Protein 1CCD (pdb70)

InterPro domains:
  IPR000329 Uteroglobin [PR00486] (2-16)
  IPR000329 Uteroglobin [PR00486] (17-32)
  IPR000329 Uteroglobin [PR00486] (32-49)
  IPR000329 Uteroglobin [PR00486] (54-63)
  IPR000329 Uteroglobin [PR00486] (63-71)
  IPR000329 Uteroglobin [PR00486] (72-89)
  IPR016126 Secretoglobin [PF01099] (1-90)
  IPR016126 Secretoglobin [PS51311] (22-91)
  IPR016126 Secretoglobin [cd00633] (24-90)
  IPR035960 Secretoglobin superfamily [SSF48201] (20-95)
  IPR043215 Secretoglobin family 1C-like [PTHR10136] (1-95)

Secondary structure (DSSP, 8-state):
-TTS-HHHHHHHHHHTTS-HHHHHHHHTTT---HHHHHHHHHHHHHHHHS-HHHHHHHHHHHHHHTTSTTTS--S--

Radius of gyration: 14.18 Å; Cα contacts (8 Å, |Δi|>4): 48; chains: 1; bounding box: 41×22×32 Å

Nearest PDB structures (foldseek):
  1ccd-assembly1_A-2  TM=1.013E+00  e=1.652E-10  Rattus rattus
  1utg-assembly1_A  TM=9.842E-01  e=2.133E-05  Oryctolagus cuniculus
  7vg7-assembly1_B  TM=9.311E-01  e=2.337E-03  Homo sapiens
  1puo-assembly2_B  TM=8.860E-01  e=3.193E-01  Felis catus
  5vyf-assembly2_C  TM=8.426E-01  e=5.548E-01  Felis catus

Struc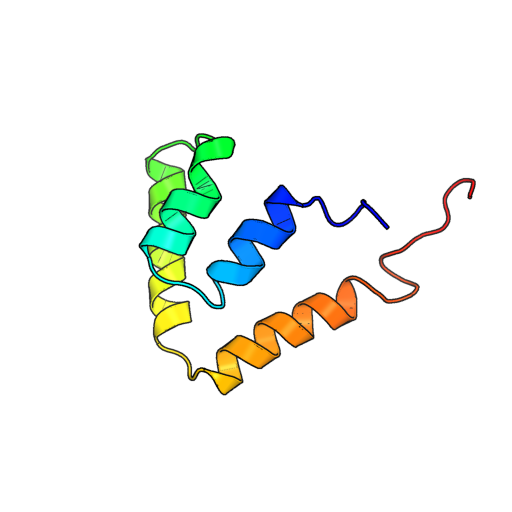ture (mmCIF, N/CA/C/O backbone):
data_1CCD
#
_entry.id   1CCD
#
_cell.length_a   52.070
_cell.length_b   52.070
_cell.length_c   109.270
_cell.angle_alpha   90.00
_cell.angle_beta   90.00
_cell.angle_gamma   120.00
#
_symmetry.space_group_name_H-M   'P 65 2 2'
#
loop_
_entity.id
_entity.type
_entity.pdbx_description
1 polymer 'CLARA CELL 17 kD PROTEIN'
2 non-polymer 'SULFATE ION'
#
loop_
_atom_site.group_PDB
_atom_site.id
_atom_site.type_symbol
_atom_site.label_atom_id
_atom_site.label_alt_id
_atom_site.label_comp_id
_atom_site.label_asym_id
_atom_site.label_entity_id
_atom_site.label_seq_id
_atom_site.pdbx_PDB_ins_code
_atom_site.Cartn_x
_atom_site.Cartn_y
_atom_site.Cartn_z
_atom_site.occupancy
_atom_site.B_iso_or_equiv
_atom_site.auth_seq_id
_atom_site.auth_comp_id
_atom_site.auth_asym_id
_atom_site.auth_atom_id
_atom_site.pdbx_PDB_model_num
ATOM 1 N N . SER A 1 1 ? 30.050 3.985 5.159 1.00 7.23 -2 SER A N 1
ATOM 2 C CA . SER A 1 1 ? 31.081 4.410 6.113 1.00 7.23 -2 SER A CA 1
ATOM 3 C C . SER A 1 1 ? 30.559 5.139 7.352 1.00 7.23 -2 SER A C 1
ATOM 4 O O . SER A 1 1 ? 29.704 6.048 7.262 1.00 7.23 -2 SER A O 1
ATOM 7 N N . SER A 1 2 ? 31.108 4.759 8.508 1.00 7.23 -1 SER A N 1
ATOM 8 C CA . SER A 1 2 ? 30.720 5.297 9.809 1.00 7.23 -1 SER A CA 1
ATOM 9 C C . SER A 1 2 ? 30.932 6.783 10.130 1.00 7.23 -1 SER A C 1
ATOM 10 O O . SER A 1 2 ? 30.930 7.359 11.265 1.00 7.23 -1 SER A O 1
ATOM 13 N N . ASP A 1 3 ? 31.061 7.536 9.052 1.00 7.23 1 ASP A N 1
ATOM 14 C CA . ASP A 1 3 ? 31.229 9.008 9.011 1.00 7.23 1 ASP A CA 1
ATOM 15 C C . ASP A 1 3 ? 29.804 9.471 9.362 1.00 7.23 1 ASP A C 1
ATOM 16 O O . ASP A 1 3 ? 29.730 10.589 9.874 1.00 7.23 1 ASP A O 1
ATOM 21 N N . ILE A 1 4 ? 28.836 8.622 9.041 1.00 7.23 2 ILE A N 1
ATOM 22 C CA . ILE A 1 4 ? 27.437 8.972 9.339 1.00 7.23 2 ILE A CA 1
ATOM 23 C C . ILE A 1 4 ? 27.249 8.529 10.797 1.00 7.23 2 ILE A C 1
ATOM 24 O O . ILE A 1 4 ? 26.646 7.486 11.111 1.00 7.23 2 ILE A O 1
ATOM 29 N N . CYS A 1 5 ? 27.799 9.386 11.672 1.00 7.23 3 CYS A N 1
ATOM 30 C CA . CYS A 1 5 ? 27.715 9.127 13.121 1.00 7.23 3 CYS A CA 1
ATOM 31 C C . CYS A 1 5 ? 26.247 8.811 13.445 1.00 7.23 3 CYS A C 1
ATOM 32 O O . CYS A 1 5 ? 25.311 9.616 13.321 1.00 7.23 3 CYS A O 1
ATOM 35 N N . PRO A 1 6 ? 26.119 7.547 13.830 1.00 7.23 4 PRO A N 1
ATOM 36 C CA . PRO A 1 6 ? 24.838 6.901 14.171 1.00 7.23 4 PRO A CA 1
ATOM 37 C C . PRO A 1 6 ? 23.792 7.698 14.968 1.00 7.23 4 PRO A C 1
ATOM 38 O O . PRO A 1 6 ? 22.545 7.637 14.836 1.00 7.23 4 PRO A O 1
ATOM 42 N N . GLY A 1 7 ? 24.356 8.485 15.871 1.00 7.23 5 GLY A N 1
ATOM 43 C CA . GLY A 1 7 ? 23.692 9.410 16.783 1.00 7.23 5 GLY A CA 1
ATOM 44 C C . GLY A 1 7 ? 23.131 10.552 15.936 1.00 7.23 5 GLY A C 1
ATOM 45 O O . GLY A 1 7 ? 21.965 10.917 16.193 1.00 7.23 5 GLY A O 1
ATOM 46 N N . PHE A 1 8 ? 23.937 11.022 14.971 1.00 7.23 6 PHE A N 1
ATOM 47 C CA . PHE A 1 8 ? 23.525 12.099 14.078 1.00 7.23 6 PHE A CA 1
ATOM 48 C C . PHE A 1 8 ? 22.439 11.682 13.082 1.00 7.23 6 PHE A C 1
ATOM 49 O O . PHE A 1 8 ? 21.505 12.470 12.869 1.00 7.23 6 PHE A O 1
ATOM 57 N N . LEU A 1 9 ? 22.647 10.503 12.518 1.00 7.23 7 LEU A N 1
ATOM 58 C CA . LEU A 1 9 ? 21.598 10.011 11.592 1.00 7.23 7 LEU A CA 1
ATOM 59 C C . LEU A 1 9 ? 20.339 9.705 12.392 1.00 7.23 7 LEU A C 1
ATOM 60 O O . LEU A 1 9 ? 19.273 9.849 11.798 1.00 7.23 7 LEU A O 1
ATOM 65 N N . GLN A 1 10 ? 20.503 9.306 13.651 1.00 7.23 8 GLN A N 1
ATOM 66 C CA . GLN A 1 10 ? 19.369 8.981 14.525 1.00 7.23 8 GLN A CA 1
ATOM 67 C C . GLN A 1 10 ? 18.278 10.049 14.612 1.00 7.23 8 GLN A C 1
ATOM 68 O O . GLN A 1 10 ? 17.147 9.737 14.164 1.00 7.23 8 GLN A O 1
ATOM 74 N N . VAL A 1 11 ? 18.635 11.217 15.156 1.00 7.23 9 VAL A N 1
ATOM 75 C CA . VAL A 1 11 ? 17.697 12.359 15.270 1.00 7.23 9 VAL A CA 1
ATOM 76 C C . VAL A 1 11 ? 17.121 12.778 13.913 1.00 7.23 9 VAL A C 1
ATOM 77 O O . VAL A 1 11 ? 15.880 12.899 13.823 1.00 7.23 9 VAL A O 1
ATOM 81 N N . LEU A 1 12 ? 17.952 12.968 12.898 1.00 7.23 10 LEU A N 1
ATOM 82 C CA . LEU A 1 12 ? 17.489 13.358 11.573 1.00 7.23 10 LEU A CA 1
ATOM 83 C C . LEU A 1 12 ? 16.420 12.384 11.072 1.00 7.23 10 LEU A C 1
ATOM 84 O O . LEU A 1 12 ? 15.336 12.761 10.574 1.00 7.23 10 LEU A O 1
ATOM 89 N N . GLU A 1 13 ? 16.730 11.107 11.233 1.00 7.23 11 GLU A N 1
ATOM 90 C CA . GLU A 1 13 ? 15.824 10.027 10.816 1.00 7.23 11 GLU A CA 1
ATOM 91 C C . GLU A 1 13 ? 14.497 10.240 11.540 1.00 7.23 11 GLU A C 1
ATOM 92 O O . GLU A 1 13 ? 13.540 9.512 11.195 1.00 7.23 11 GLU A O 1
ATOM 98 N N . ALA A 1 14 ? 14.451 11.123 12.515 1.00 7.23 12 ALA A N 1
ATOM 99 C CA . ALA A 1 14 ? 13.226 11.342 13.269 1.00 7.23 12 ALA A CA 1
ATOM 100 C C . ALA A 1 14 ? 12.749 12.749 13.485 1.00 7.23 12 ALA A C 1
ATOM 101 O O . ALA A 1 14 ? 11.687 12.886 14.137 1.00 7.23 12 ALA A O 1
ATOM 103 N N . LEU A 1 15 ? 13.522 13.730 13.057 1.00 7.23 13 LEU A N 1
ATOM 104 C CA . LEU A 1 15 ? 13.088 15.150 13.156 1.00 7.23 13 LEU A CA 1
ATOM 105 C C . LEU A 1 15 ? 11.992 15.133 12.032 1.00 7.23 13 LEU A C 1
ATOM 106 O O . LEU A 1 15 ? 10.782 15.331 11.963 1.00 7.23 13 LEU A O 1
ATOM 111 N N . LEU A 1 16 ? 12.630 14.734 10.944 1.00 7.23 14 LEU A N 1
ATOM 112 C CA . LEU A 1 16 ? 12.042 14.543 9.622 1.00 7.23 14 LEU A CA 1
ATOM 113 C C . LEU A 1 16 ? 10.924 13.525 9.744 1.00 7.23 14 LEU A C 1
ATOM 114 O O . LEU A 1 16 ? 9.864 13.882 9.186 1.00 7.23 14 LEU A O 1
ATOM 119 N N . LEU A 1 17 ? 11.101 12.403 10.415 1.00 7.23 15 LEU A N 1
ATOM 120 C CA . LEU A 1 17 ? 10.000 11.430 10.474 1.00 7.23 15 LEU A CA 1
ATOM 121 C C . LEU A 1 17 ? 9.285 10.952 11.708 1.00 7.23 15 LEU A C 1
ATOM 122 O O . LEU A 1 17 ? 8.176 10.429 11.486 1.00 7.23 15 LEU A O 1
ATOM 127 N N . GLY A 1 18 ? 9.822 11.000 12.904 1.00 7.23 16 GLY A N 1
ATOM 128 C CA . GLY A 1 18 ? 9.155 10.430 14.091 1.00 7.23 16 GLY A CA 1
ATOM 129 C C . GLY A 1 18 ? 8.683 11.355 15.194 1.00 7.23 16 GLY A C 1
ATOM 130 O O . GLY A 1 18 ? 9.303 12.413 15.425 1.00 7.23 16 GLY A O 1
ATOM 131 N N . SER A 1 19 ? 7.624 10.959 15.854 1.00 7.23 17 SER A N 1
ATOM 132 C CA . SER A 1 19 ? 7.005 11.732 16.931 1.00 7.23 17 SER A CA 1
ATOM 133 C C . SER A 1 19 ? 7.917 12.577 17.814 1.00 7.23 17 SER A C 1
ATOM 134 O O . SER A 1 19 ? 9.138 12.431 17.993 1.00 7.23 17 SER A O 1
ATOM 137 N N . GLU A 1 20 ? 7.209 13.552 18.403 1.00 7.23 18 GLU A N 1
ATOM 138 C CA . GLU A 1 20 ? 7.878 14.511 19.311 1.00 7.23 18 GLU A CA 1
ATOM 139 C C . GLU A 1 20 ? 8.732 13.706 20.301 1.00 7.23 18 GLU A C 1
ATOM 140 O O . GLU A 1 20 ? 9.834 14.156 20.640 1.00 7.23 18 GLU A O 1
ATOM 146 N N . SER A 1 21 ? 8.214 12.579 20.765 1.00 7.23 19 SER A N 1
ATOM 147 C CA . SER A 1 21 ? 8.953 11.742 21.731 1.00 7.23 19 SER A CA 1
ATOM 148 C C . SER A 1 21 ? 10.214 11.341 20.983 1.00 7.23 19 SER A C 1
ATOM 149 O O . SER A 1 21 ? 11.342 11.622 21.404 1.00 7.23 19 SER A O 1
ATOM 152 N N . ASN A 1 22 ? 9.978 10.743 19.827 1.00 7.23 20 ASN A N 1
ATOM 153 C CA 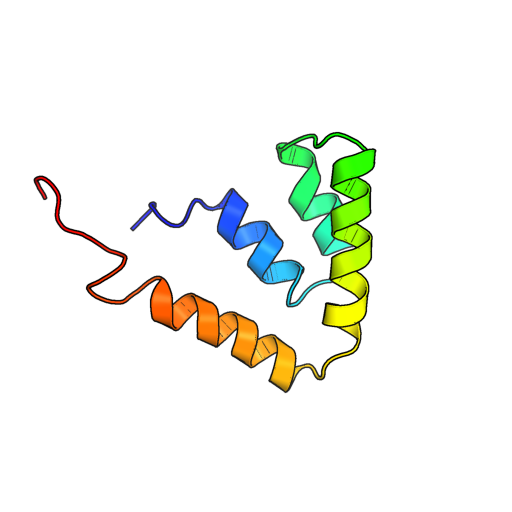. ASN A 1 22 ? 11.071 10.309 18.936 1.00 7.23 20 ASN A CA 1
ATOM 154 C C . ASN A 1 22 ? 12.143 11.394 18.910 1.00 7.23 20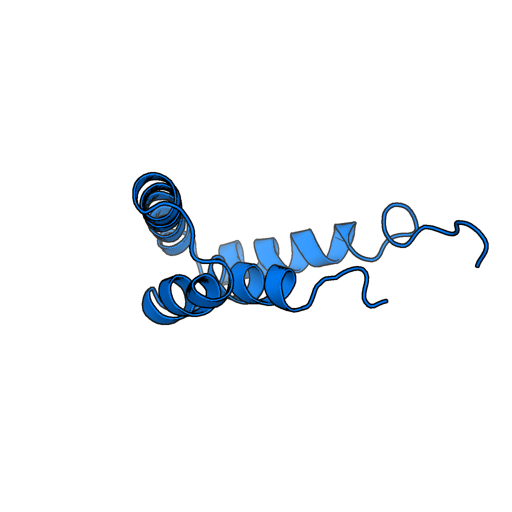 ASN A C 1
ATOM 155 O O . ASN A 1 22 ? 13.279 10.913 18.928 1.00 7.23 20 ASN A O 1
ATOM 160 N N . TYR A 1 23 ? 11.817 12.658 18.851 1.00 7.23 21 TYR A N 1
ATOM 161 C CA . TYR A 1 23 ? 12.898 13.677 18.830 1.00 7.23 21 TYR A CA 1
ATOM 162 C C . TYR A 1 23 ? 13.546 13.848 20.191 1.00 7.23 21 TYR A C 1
ATOM 163 O O . TYR A 1 23 ? 14.710 13.511 20.380 1.00 7.23 21 TYR A O 1
ATOM 172 N N . GLU A 1 24 ? 12.753 14.339 21.107 1.00 7.23 22 GLU A N 1
ATOM 173 C CA . GLU A 1 24 ? 13.170 14.602 22.502 1.00 7.23 22 GLU A CA 1
ATOM 174 C C . GLU A 1 24 ? 14.057 13.409 22.848 1.00 7.23 22 GLU A C 1
ATOM 175 O O . GLU A 1 24 ? 15.254 13.627 23.117 1.00 7.23 22 GLU A O 1
ATOM 181 N N . ALA A 1 25 ? 13.582 12.195 22.737 1.00 7.23 23 ALA A N 1
ATOM 182 C CA . ALA A 1 25 ? 14.363 10.997 23.020 1.00 7.23 23 ALA A CA 1
ATOM 183 C C . ALA A 1 25 ? 15.638 10.932 22.186 1.00 7.23 23 ALA A C 1
ATOM 184 O O . ALA A 1 25 ? 16.703 10.767 22.783 1.00 7.23 23 ALA A O 1
ATOM 186 N N . ALA A 1 26 ? 15.519 11.057 20.891 1.00 7.23 24 ALA A N 1
ATOM 187 C CA . ALA A 1 26 ? 16.675 10.988 19.991 1.00 7.23 24 ALA A CA 1
ATO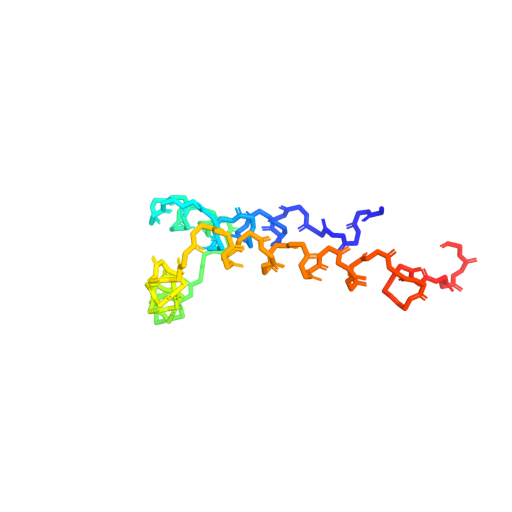M 188 C C . ALA A 1 26 ? 17.840 11.834 20.524 1.00 7.23 24 ALA A C 1
ATOM 189 O O . ALA A 1 26 ? 19.053 11.527 20.395 1.00 7.23 24 ALA A O 1
ATOM 191 N N . LEU A 1 27 ? 17.424 12.918 21.133 1.00 7.23 25 LEU A N 1
ATOM 192 C CA . LEU A 1 27 ? 18.286 13.901 21.749 1.00 7.23 25 LEU A CA 1
ATOM 193 C C . LEU A 1 27 ? 18.932 13.661 23.095 1.00 7.23 25 LEU A C 1
ATOM 194 O O . LEU A 1 27 ? 20.091 14.148 23.193 1.00 7.23 25 LEU A O 1
ATOM 199 N N . LYS A 1 28 ? 18.367 13.021 24.098 1.00 7.23 26 LYS A N 1
ATOM 200 C CA . LYS A 1 28 ? 19.002 12.838 25.399 1.00 7.23 26 LYS A CA 1
ATOM 201 C C . LYS A 1 28 ? 20.468 12.477 25.477 1.00 7.23 26 LYS A C 1
ATOM 202 O O . LYS A 1 28 ? 21.155 13.102 26.331 1.00 7.23 26 LYS A O 1
ATOM 208 N N . PRO A 1 29 ? 20.971 11.581 24.662 1.00 7.23 27 PRO A N 1
ATOM 209 C CA . PRO A 1 29 ? 22.386 11.204 24.652 1.00 7.23 27 PRO A CA 1
ATOM 210 C C . PRO A 1 29 ? 23.380 12.330 24.424 1.00 7.23 27 PRO A C 1
ATOM 211 O O . PRO A 1 29 ? 24.617 12.150 24.546 1.00 7.23 27 PRO A O 1
ATOM 215 N N . PHE A 1 30 ? 22.880 13.517 24.114 1.00 7.23 28 PHE A N 1
ATOM 216 C CA . PHE A 1 30 ? 23.749 14.688 23.883 1.00 7.23 28 PHE A CA 1
ATOM 217 C C . PHE A 1 30 ? 23.798 15.616 25.076 1.00 7.23 28 PHE A C 1
ATOM 218 O O . PHE A 1 30 ? 24.880 16.123 25.401 1.00 7.23 28 PHE A O 1
ATOM 226 N N . ASN A 1 31 ? 22.665 15.796 25.698 1.00 7.23 29 ASN A N 1
ATOM 227 C CA . ASN A 1 31 ? 22.302 16.612 26.859 1.00 7.23 29 ASN A CA 1
ATOM 228 C C . ASN A 1 31 ? 22.413 18.116 26.591 1.00 7.23 29 ASN A C 1
ATOM 229 O O . ASN A 1 31 ? 23.084 18.829 27.368 1.00 7.23 29 ASN A O 1
ATOM 234 N N . PRO A 1 32 ? 21.768 18.593 25.534 1.00 7.23 30 PRO A N 1
ATOM 235 C CA . PRO A 1 32 ? 21.803 20.005 25.142 1.00 7.23 30 PRO A CA 1
ATOM 236 C C . PRO A 1 32 ? 21.289 20.996 26.190 1.00 7.23 30 PRO A C 1
ATOM 237 O O . PRO A 1 32 ? 20.491 20.606 27.075 1.00 7.23 30 PRO A O 1
ATOM 241 N N . ALA A 1 33 ? 21.760 22.235 26.057 1.00 7.23 31 ALA A N 1
ATOM 242 C CA . ALA A 1 33 ? 21.295 23.265 27.001 1.00 7.23 31 ALA A CA 1
ATOM 243 C C . ALA A 1 33 ? 19.799 23.352 26.663 1.00 7.23 31 ALA A C 1
ATOM 244 O O . ALA A 1 33 ? 19.460 23.324 25.477 1.00 7.23 31 ALA A O 1
ATOM 246 N N . SER A 1 34 ? 18.983 23.462 27.667 1.00 7.23 32 SER A N 1
ATOM 247 C CA . SER A 1 34 ? 17.535 23.590 27.566 1.00 7.23 32 SER A CA 1
ATOM 248 C C . SER A 1 34 ? 17.186 24.629 26.496 1.00 7.23 32 SER A C 1
ATOM 249 O O . SER A 1 34 ? 16.387 24.311 25.602 1.00 7.23 32 SER A O 1
ATOM 252 N N . ASP A 1 35 ? 17.777 25.791 26.605 1.00 7.23 33 ASP A N 1
ATOM 253 C CA . ASP A 1 35 ? 17.547 26.848 25.606 1.00 7.23 33 ASP A CA 1
ATOM 254 C C . ASP A 1 35 ? 17.696 26.195 24.228 1.00 7.23 33 ASP A C 1
ATOM 255 O O . ASP A 1 35 ? 16.786 26.263 23.398 1.00 7.23 33 ASP A O 1
ATOM 260 N N . LEU A 1 36 ? 18.793 25.535 23.954 1.00 7.23 34 LEU A N 1
ATOM 261 C CA . LEU A 1 36 ? 19.132 24.850 22.724 1.00 7.23 34 LEU A CA 1
ATOM 262 C C . LEU A 1 36 ? 18.100 23.764 22.416 1.00 7.23 34 LEU A C 1
ATOM 263 O O . LEU A 1 36 ? 17.573 23.644 21.310 1.00 7.23 34 LEU A O 1
ATOM 268 N N . GLN A 1 37 ? 17.858 22.976 23.435 1.00 7.23 35 GLN A N 1
ATOM 269 C CA . GLN A 1 37 ? 16.913 21.843 23.338 1.0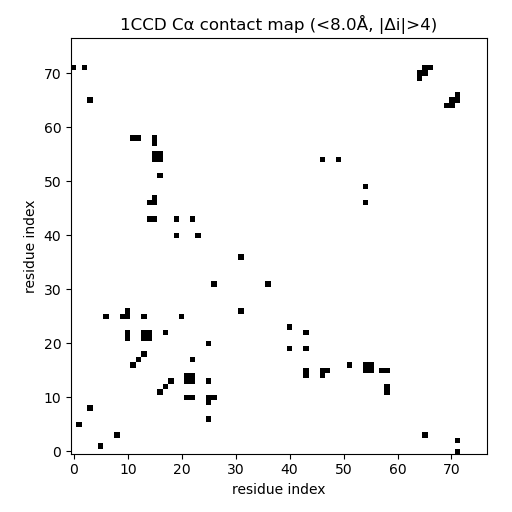0 7.23 35 GLN A CA 1
ATOM 270 C C . GLN A 1 37 ? 15.641 22.357 22.692 1.00 7.23 35 GLN A C 1
ATOM 271 O O . GLN A 1 37 ? 15.104 21.854 21.716 1.00 7.23 35 GLN A O 1
ATOM 277 N N . ASN A 1 38 ? 15.182 23.429 23.264 1.00 7.23 36 ASN A N 1
ATOM 278 C CA . ASN A 1 38 ? 13.991 24.218 22.971 1.00 7.23 36 ASN A CA 1
ATOM 279 C C . ASN A 1 38 ? 13.900 24.764 21.552 1.00 7.23 36 ASN A C 1
ATOM 280 O O . ASN A 1 38 ? 12.804 24.874 20.975 1.00 7.23 36 ASN A O 1
ATOM 285 N N . ALA A 1 39 ? 15.083 25.106 21.076 1.00 7.23 37 ALA A N 1
ATOM 286 C CA . ALA A 1 39 ? 15.201 25.635 19.711 1.00 7.23 37 ALA A CA 1
ATOM 287 C C . ALA A 1 39 ? 14.794 24.484 18.793 1.00 7.23 37 ALA A C 1
ATOM 288 O O . ALA A 1 39 ? 14.116 24.596 17.764 1.00 7.23 37 ALA A O 1
ATOM 290 N N . GLY A 1 40 ? 15.259 23.326 19.206 1.00 7.23 38 GLY A N 1
ATOM 291 C CA . GLY A 1 40 ? 15.065 22.054 18.504 1.00 7.23 38 GLY A CA 1
ATOM 292 C C . GLY A 1 40 ? 13.592 21.723 18.308 1.00 7.23 38 GLY A C 1
ATOM 293 O O . GLY A 1 40 ? 13.178 21.322 17.207 1.00 7.23 38 GLY A O 1
ATOM 294 N N . THR A 1 41 ? 12.859 21.908 19.377 1.00 7.23 39 THR A N 1
ATOM 295 C CA . THR A 1 41 ? 11.421 21.613 19.383 1.00 7.23 39 THR A CA 1
ATOM 296 C C . THR A 1 41 ? 10.740 22.565 18.412 1.00 7.23 39 THR A C 1
ATOM 297 O O . THR A 1 41 ? 9.837 22.114 17.669 1.00 7.23 39 THR A O 1
ATOM 301 N N . GLN A 1 42 ? 11.206 23.816 18.507 1.00 7.23 40 GLN A N 1
ATOM 302 C CA . GLN A 1 42 ? 10.590 24.854 17.629 1.00 7.23 40 GLN A CA 1
ATOM 303 C C . GLN A 1 42 ? 10.672 24.334 16.185 1.00 7.23 40 GLN A C 1
ATOM 304 O O . GLN A 1 42 ? 9.643 24.467 15.505 1.00 7.23 40 GLN A O 1
ATOM 310 N N . LEU A 1 43 ? 11.805 23.751 15.839 1.00 7.23 41 LEU A N 1
ATOM 311 C CA . LEU A 1 43 ? 12.016 23.187 14.529 1.00 7.23 41 LEU A CA 1
ATOM 312 C C . LEU A 1 43 ? 11.131 22.016 14.091 1.00 7.23 41 LEU A C 1
ATOM 313 O O . LEU A 1 43 ? 10.655 21.936 12.971 1.00 7.23 41 LEU A O 1
ATOM 318 N N . LYS A 1 44 ? 11.049 21.079 14.994 1.00 7.23 42 LYS A N 1
ATOM 319 C CA . LYS A 1 44 ? 10.305 19.820 14.876 1.00 7.23 42 LYS A CA 1
ATOM 320 C C . LYS A 1 44 ? 8.846 20.002 14.479 1.00 7.23 42 LYS A C 1
ATOM 321 O O . LYS A 1 44 ? 8.230 19.091 13.895 1.00 7.23 42 LYS A O 1
ATOM 327 N N . ARG A 1 45 ? 8.291 21.162 14.836 1.00 7.23 43 ARG A N 1
ATOM 328 C CA . ARG A 1 45 ? 6.895 21.517 14.532 1.00 7.23 43 ARG A CA 1
ATOM 329 C C . ARG A 1 45 ? 6.652 21.826 13.057 1.00 7.23 43 ARG A C 1
ATOM 330 O O . ARG A 1 45 ? 5.844 21.108 12.460 1.00 7.23 43 ARG A O 1
ATOM 338 N N . LEU A 1 46 ? 7.317 22.795 12.486 1.00 7.23 44 LEU A N 1
ATOM 339 C CA . LEU A 1 46 ? 7.181 23.158 11.085 1.00 7.23 44 LEU A CA 1
ATOM 340 C C . LEU A 1 46 ? 7.447 21.942 10.224 1.00 7.23 44 LEU A C 1
ATOM 341 O O . LEU A 1 46 ? 6.766 21.752 9.233 1.00 7.23 44 LEU A O 1
ATOM 346 N N . VAL A 1 47 ? 8.420 21.172 10.622 1.00 7.23 45 VAL A N 1
ATOM 347 C CA . VAL A 1 47 ? 8.807 19.919 9.930 1.00 7.23 45 VAL A CA 1
ATOM 348 C C . VAL A 1 47 ? 7.555 19.046 9.962 1.00 7.23 45 VAL A C 1
ATOM 349 O O . VAL A 1 47 ? 7.227 18.483 8.922 1.00 7.23 45 VAL A O 1
ATOM 353 N N . ASP A 1 48 ? 6.890 18.986 11.108 1.00 7.23 46 ASP A N 1
ATOM 354 C CA . ASP A 1 48 ? 5.660 18.220 11.278 1.00 7.23 46 ASP A CA 1
ATOM 355 C C . ASP A 1 48 ? 4.515 18.723 10.422 1.00 7.23 46 ASP A C 1
ATOM 356 O O . ASP A 1 48 ? 3.582 17.944 10.254 1.00 7.23 46 ASP A O 1
ATOM 361 N N . THR A 1 49 ? 4.544 19.949 9.959 1.00 7.23 47 THR A N 1
ATOM 362 C CA . THR A 1 49 ? 3.489 20.556 9.150 1.00 7.23 47 THR A CA 1
ATOM 363 C C . THR A 1 49 ? 3.526 20.168 7.678 1.00 7.23 47 THR A C 1
ATOM 364 O O . THR A 1 49 ? 2.487 20.323 7.010 1.00 7.23 47 THR A O 1
ATOM 368 N N . LEU A 1 50 ? 4.626 19.697 7.154 1.00 7.23 48 LEU A N 1
ATOM 369 C CA . LEU A 1 50 ? 4.852 19.294 5.775 1.00 7.23 48 LEU A CA 1
ATOM 370 C C . LEU A 1 50 ? 4.362 17.873 5.568 1.00 7.23 48 LEU A C 1
ATOM 371 O O . LEU A 1 50 ? 4.469 17.148 6.562 1.00 7.23 48 LEU A O 1
ATOM 376 N N . PRO A 1 51 ? 3.925 17.517 4.381 1.00 7.23 49 PRO A N 1
ATOM 377 C CA . PRO A 1 51 ? 3.431 16.174 4.107 1.00 7.23 49 PRO A CA 1
ATOM 378 C C . PRO A 1 51 ? 4.391 15.025 4.295 1.00 7.23 49 PRO A C 1
ATOM 379 O O . PRO A 1 51 ? 5.580 15.281 4.095 1.00 7.23 49 PRO A O 1
ATOM 383 N N . GLN A 1 52 ? 3.921 13.824 4.599 1.00 7.23 50 GLN A N 1
ATOM 384 C CA . GLN A 1 52 ? 4.793 12.640 4.758 1.00 7.23 50 GLN A CA 1
ATOM 385 C C . GLN A 1 52 ? 5.776 12.556 3.571 1.00 7.23 50 GLN A C 1
ATOM 386 O O . GLN A 1 52 ? 6.990 12.350 3.809 1.00 7.23 50 GLN A O 1
ATOM 392 N N . GLU A 1 53 ? 5.249 12.713 2.365 1.00 7.23 51 GLU A N 1
ATOM 393 C CA . GLU A 1 53 ? 6.081 12.651 1.172 1.00 7.23 51 GLU A CA 1
ATOM 394 C C . GLU A 1 53 ? 7.049 13.841 1.093 1.00 7.23 51 GLU A C 1
ATOM 395 O O . GLU A 1 53 ? 8.196 13.587 0.597 1.00 7.23 51 GLU A O 1
ATOM 401 N N . THR A 1 54 ? 6.629 15.025 1.518 1.00 7.23 52 THR A N 1
ATOM 402 C CA . THR A 1 54 ? 7.589 16.144 1.447 1.00 7.23 52 THR A CA 1
ATOM 403 C C . THR A 1 54 ? 8.736 15.694 2.394 1.00 7.23 52 THR A C 1
ATOM 404 O O . THR A 1 54 ? 9.890 15.552 1.938 1.00 7.23 52 THR A O 1
ATOM 408 N N . ARG A 1 55 ? 8.370 15.462 3.642 1.00 7.23 53 ARG A N 1
ATOM 409 C CA . ARG A 1 55 ? 9.335 15.095 4.664 1.00 7.23 53 ARG A CA 1
ATOM 410 C C . ARG A 1 55 ? 10.171 13.896 4.267 1.00 7.23 53 ARG A C 1
ATOM 411 O O . ARG A 1 55 ? 11.320 13.944 4.713 1.00 7.23 53 ARG A O 1
ATOM 419 N N . ILE A 1 56 ? 9.603 12.937 3.578 1.00 7.23 54 ILE A N 1
ATOM 420 C CA . ILE A 1 56 ? 10.362 11.753 3.186 1.00 7.23 54 ILE A CA 1
ATOM 421 C C . ILE A 1 56 ? 11.519 12.139 2.259 1.00 7.23 54 ILE A C 1
ATOM 422 O O . ILE A 1 56 ? 12.645 11.646 2.380 1.00 7.23 54 ILE A O 1
ATOM 427 N N . ASN A 1 57 ? 11.188 12.998 1.318 1.00 7.23 55 ASN A N 1
ATOM 428 C CA . ASN A 1 57 ? 12.171 13.490 0.331 1.00 7.23 55 ASN A CA 1
ATOM 429 C C . ASN A 1 57 ? 13.331 14.206 1.045 1.00 7.23 55 ASN A C 1
ATOM 430 O O . ASN A 1 57 ? 14.476 14.208 0.552 1.00 7.23 55 ASN A O 1
ATOM 435 N N . ILE A 1 58 ? 12.999 14.840 2.171 1.00 7.23 56 ILE A N 1
ATOM 436 C CA . ILE A 1 58 ? 14.029 15.587 2.920 1.00 7.23 56 ILE A CA 1
ATOM 437 C C . ILE A 1 58 ? 14.990 14.544 3.453 1.00 7.23 56 ILE A C 1
ATOM 438 O O . ILE A 1 58 ? 16.170 14.900 3.570 1.00 7.23 56 ILE A O 1
ATOM 443 N N . VAL A 1 59 ? 14.490 13.364 3.718 1.00 7.23 57 VAL A N 1
ATOM 444 C CA . VAL A 1 59 ? 15.320 12.238 4.181 1.00 7.23 57 VAL A CA 1
ATOM 445 C C . VAL A 1 59 ? 16.151 11.803 2.954 1.00 7.23 57 VAL A C 1
ATOM 446 O O . VAL A 1 59 ? 17.400 11.727 2.974 1.00 7.23 57 VAL A O 1
ATOM 450 N N . LYS A 1 60 ? 15.480 11.563 1.827 1.00 7.23 58 LYS A N 1
ATOM 451 C CA . LYS A 1 60 ? 16.207 11.122 0.613 1.00 7.23 58 LYS A CA 1
ATOM 452 C C . LYS A 1 60 ? 17.192 12.232 0.295 1.00 7.23 58 LYS A C 1
ATOM 453 O O . LYS A 1 60 ? 18.336 11.861 0.020 1.00 7.23 58 LYS A O 1
ATOM 459 N N . LEU A 1 61 ? 16.777 13.471 0.398 1.00 7.23 59 LEU A N 1
ATOM 460 C CA . LEU A 1 61 ? 17.705 14.563 0.074 1.00 7.23 59 LEU A CA 1
ATOM 461 C C . LEU A 1 61 ? 19.018 14.386 0.818 1.00 7.23 59 LEU A C 1
ATOM 462 O O . LEU A 1 61 ? 20.030 14.381 0.081 1.00 7.23 59 LEU A O 1
ATOM 467 N N . THR A 1 62 ? 18.962 14.242 2.129 1.00 7.23 60 THR A N 1
ATOM 468 C CA . THR A 1 62 ? 20.214 14.057 2.876 1.00 7.23 60 THR A CA 1
ATOM 469 C C . THR A 1 62 ? 21.082 12.881 2.421 1.00 7.23 60 THR A C 1
ATOM 470 O O . THR A 1 62 ? 22.317 12.962 2.417 1.00 7.23 60 THR A O 1
ATOM 474 N N . GLU A 1 63 ? 20.371 11.817 2.088 1.00 7.23 61 GLU A N 1
ATOM 475 C CA . GLU A 1 63 ? 21.016 10.587 1.645 1.00 7.23 61 GLU A CA 1
ATOM 476 C C . GLU A 1 63 ? 21.669 1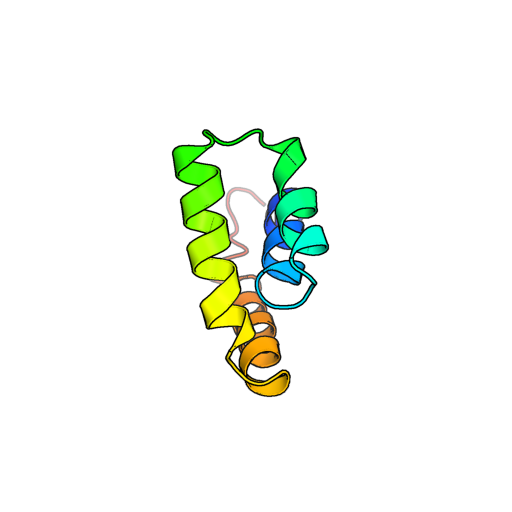0.807 0.295 1.00 7.23 61 GLU A C 1
ATOM 477 O O . GLU A 1 63 ? 22.395 9.871 -0.106 1.00 7.23 61 GLU A O 1
ATOM 483 N N . LYS A 1 64 ? 21.387 11.908 -0.354 1.00 7.23 62 LYS A N 1
ATOM 484 C CA . LYS A 1 64 ? 21.991 12.147 -1.685 1.00 7.23 62 LYS A CA 1
ATOM 485 C C . LYS A 1 64 ? 23.360 12.801 -1.596 1.00 7.23 62 LYS A C 1
ATOM 486 O O . LYS A 1 64 ? 24.258 12.606 -2.459 1.00 7.23 62 LYS A O 1
ATOM 492 N N . ILE A 1 65 ? 23.495 13.594 -0.543 1.00 7.23 63 ILE A N 1
ATOM 493 C CA . ILE A 1 65 ? 24.708 14.358 -0.210 1.00 7.23 63 ILE A CA 1
ATOM 494 C C . ILE A 1 65 ? 25.741 13.438 0.422 1.00 7.23 63 ILE A C 1
ATOM 495 O O . ILE A 1 65 ? 26.908 13.330 0.085 1.00 7.23 63 ILE A O 1
ATOM 500 N N . LEU A 1 66 ? 25.213 12.750 1.410 1.00 7.23 64 LEU A N 1
ATOM 501 C CA . LEU A 1 66 ? 25.845 11.804 2.299 1.00 7.23 64 LEU A CA 1
ATOM 502 C C . LEU A 1 66 ? 26.528 10.593 1.676 1.00 7.23 64 LEU A C 1
ATOM 503 O O . LEU A 1 66 ? 27.325 9.87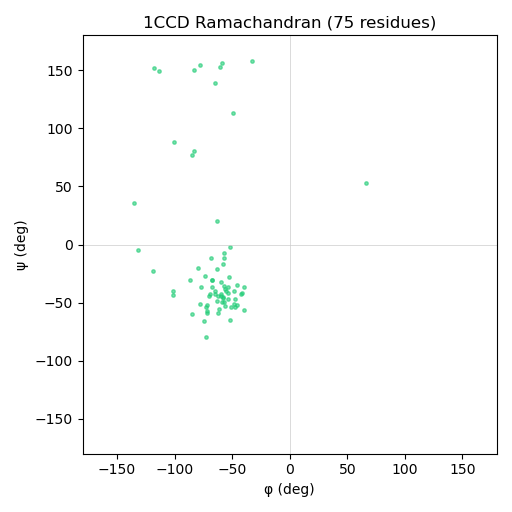7 2.335 1.00 7.23 64 LEU A O 1
ATOM 508 N N . THR A 1 67 ? 26.175 10.359 0.417 1.00 7.23 65 THR A N 1
ATOM 509 C CA . THR A 1 67 ? 26.732 9.191 -0.308 1.00 7.23 65 THR A CA 1
ATOM 510 C C 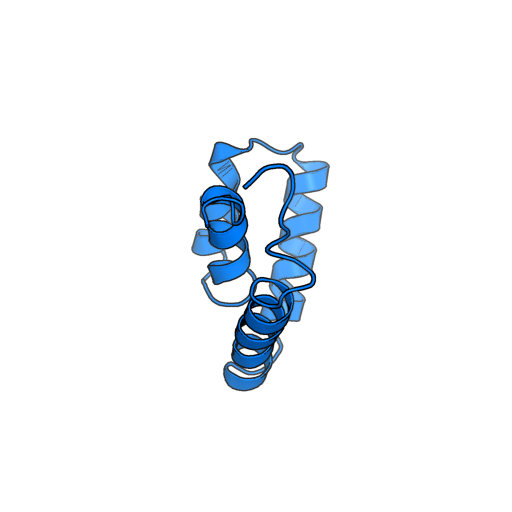. THR A 1 67 ? 27.221 9.372 -1.733 1.00 7.23 65 THR A C 1
ATOM 511 O O . THR A 1 67 ? 27.157 8.503 -2.616 1.00 7.23 65 THR A O 1
ATOM 515 N N . SER A 1 68 ? 27.793 10.548 -1.954 1.00 7.23 66 SER A N 1
ATOM 516 C CA . SER A 1 68 ? 28.397 10.971 -3.219 1.00 7.23 66 SER A CA 1
ATOM 517 C C . SER A 1 68 ? 29.881 11.209 -2.919 1.00 7.23 66 SER A C 1
ATOM 518 O O . SER A 1 68 ? 30.342 11.546 -1.811 1.00 7.23 66 SER A O 1
ATOM 521 N N . PRO A 1 69 ? 30.676 11.020 -3.970 1.00 7.23 67 PRO A N 1
ATOM 522 C CA . PRO A 1 69 ? 32.137 11.156 -3.947 1.00 7.23 67 PRO A CA 1
ATOM 523 C C . PRO A 1 69 ? 32.629 12.468 -3.363 1.00 7.23 67 PRO A C 1
ATOM 524 O O . PRO A 1 69 ? 33.854 12.749 -3.214 1.00 7.23 67 PRO A O 1
ATOM 528 N N . LEU A 1 70 ? 31.658 13.301 -3.004 1.00 7.23 68 LEU A N 1
ATOM 529 C CA . LEU A 1 70 ? 31.903 14.624 -2.407 1.00 7.23 68 LEU A CA 1
ATOM 530 C C . LEU A 1 70 ? 32.082 14.348 -0.913 1.00 7.23 68 LEU A C 1
ATOM 531 O O . LEU A 1 70 ? 33.158 14.640 -0.394 1.00 7.23 68 LEU A O 1
ATOM 536 N N . CYS A 1 71 ? 31.042 13.778 -0.331 1.00 7.23 69 CYS A N 1
ATOM 537 C CA . CYS A 1 71 ? 31.065 13.457 1.103 1.00 7.23 69 CYS A CA 1
ATOM 538 C C . CYS A 1 71 ? 31.925 12.302 1.601 1.00 7.23 69 CYS A C 1
ATOM 539 O O . CYS A 1 71 ? 32.756 12.510 2.532 1.00 7.23 69 CYS A O 1
ATOM 542 N N . GLU A 1 72 ? 31.724 11.144 1.002 1.00 7.23 70 GLU A N 1
ATOM 543 C CA . GLU A 1 72 ? 32.541 9.979 1.391 1.00 7.23 70 GLU A CA 1
ATOM 544 C C . GLU A 1 72 ? 33.866 10.084 0.610 1.00 7.23 70 GLU A C 1
ATOM 545 O O . GLU A 1 72 ? 34.211 9.510 -0.432 1.00 7.23 70 GLU A O 1
ATOM 551 N N . GLN A 1 73 ? 34.705 10.941 1.206 1.00 7.23 71 GLN A N 1
ATOM 552 C CA . GLN A 1 73 ? 36.048 11.335 0.804 1.00 7.23 71 GLN A CA 1
ATOM 553 C C . GLN A 1 73 ? 37.116 10.292 1.151 1.00 7.23 71 GLN A C 1
ATOM 554 O O . GLN A 1 73 ? 37.029 9.486 2.088 1.00 7.23 71 GLN A O 1
ATOM 560 N N . ASP A 1 74 ? 38.162 10.377 0.349 1.00 7.23 72 ASP A N 1
ATOM 561 C CA . ASP A 1 74 ? 39.371 9.532 0.350 1.00 7.23 72 ASP A CA 1
ATOM 562 C C . ASP A 1 74 ? 40.572 10.170 1.025 1.00 7.23 72 ASP A C 1
ATOM 563 O O . ASP A 1 74 ? 41.366 10.845 0.315 1.00 7.23 72 ASP A O 1
ATOM 568 N N . LEU A 1 75 ? 40.802 10.057 2.332 1.00 7.23 73 LEU A N 1
ATOM 569 C CA . LEU A 1 75 ? 41.983 10.790 2.885 1.00 7.23 73 LEU A CA 1
ATOM 570 C C . LEU A 1 75 ? 43.248 10.075 2.431 1.00 7.23 73 LEU A C 1
ATOM 571 O O . LEU A 1 75 ? 43.996 10.405 1.512 1.00 7.23 73 LEU A O 1
ATOM 576 N N . ARG A 1 76 ? 43.498 9.026 3.145 1.00 7.23 74 ARG A N 1
ATOM 577 C CA . ARG A 1 76 ? 44.604 8.076 3.116 1.00 7.23 74 ARG A CA 1
ATOM 578 C C . ARG A 1 76 ? 44.174 6.809 2.396 1.00 7.23 74 ARG A C 1
ATOM 579 O O . ARG A 1 76 ? 44.817 6.177 1.536 1.00 7.23 74 ARG A O 1
ATOM 587 N N . VAL A 1 77 ? 42.987 6.346 2.698 1.00 7.23 75 VAL A N 1
ATOM 588 C CA . VAL A 1 77 ? 42.148 5.242 2.331 1.00 7.23 75 VAL A CA 1
ATOM 589 C C . VAL A 1 77 ? 41.119 5.357 3.515 1.00 7.23 75 VAL A C 1
ATOM 590 O O . VAL A 1 77 ? 40.060 5.990 3.294 1.00 7.23 75 VAL A O 1
#

B-factor: mean 7.23, std 0.0, range [7.23, 7.23]

GO terms:
  GO:0005576 extracellular region (C, IDA)
  GO:0005635 nuclear envelope (C, IDA)
  GO:0030141 secretory granule (C, IDA)
  GO:0009410 response to xenobiotic stimulus (P, IEP)
  GO:0010193 response to ozone (P, IEP)
  GO:0032496 response to lipopolysaccharide (P, IEP)
  GO:0051384 response to glucocorticoid (P, IEP)
  GO:0034021 response to silicon dioxide (P, IEP)
  GO:0071774 response to fibroblast growth factor (P, IEP)
  GO:0034097 response to cytokine (P, IMP)
  GO:0097160 polychlorinated biphenyl binding (F, IPI)

CATH classification: 1.10.210.10

Organism: Rattus norvegicus (NCBI:txid10116)

Foldseek 3Di:
DCVCPPLNLQLLVDLLPHDPCSNLVSPPVPPDDVVVSVVSSVSSVVSVVDDNVVSVVVNVVVVVCCPDCNNVDDDPD

Solvent-accessible surface area: 6112 Å² total; per-residue (Å²): 121,109,100,58,67,102,27,122,29,111,12,36,101,12,14,13,67,10,68,97,79,68,21,90,55,17,25,149,110,138,140,46,44,86,92,112,56,94,60,12,46,112,80,1,156,122,17,61,123,64,70,121,130,56,44,57,89,66,31,123,112,30,69,149,84,40,91,31,116,143,40,79,132,123,183,201,150

Sequence (77 aa):
SSDICPGFLQVLEALLLGSESNYEAALKPFNPASDLQNAGTQLKRLVDTLPQETRINIVKLTEKILTSPLCEQDLRV